Protein AF-A0A496LDL8-F1 (afdb_monomer_lite)

Sequence (62 aa):
VKYANKVPALTSISKEDRIKALQSYKDGSNNNFGMGKVMHLHAKNLSDEDMAAVSEYIESLK

Secondary structure (DSSP, 8-state):
--BTTTB--GGGS-HHHHHHHHHHHHTT---TTS-HHHHHHHHTT--HHHHHHHHHHHHH--

Radius of gyration: 11.39 Å; chains: 1; bounding box: 21×29×23 Å

Structure (mmCIF, N/CA/C/O backbone):
data_AF-A0A496LDL8-F1
#
_entry.id   AF-A0A496LDL8-F1
#
loop_
_atom_site.group_PDB
_atom_site.id
_atom_site.type_symbol
_atom_site.label_atom_id
_atom_site.label_alt_id
_atom_site.label_comp_id
_atom_site.label_asym_id
_atom_site.label_entity_id
_atom_site.label_seq_id
_atom_site.pdbx_PDB_ins_code
_atom_site.Cartn_x
_atom_site.Cartn_y
_atom_site.Cartn_z
_atom_site.occupancy
_atom_site.B_iso_or_equiv
_atom_site.auth_seq_id
_atom_site.auth_comp_id
_atom_site.auth_asym_id
_atom_site.auth_atom_id
_atom_site.pdbx_PDB_model_num
ATOM 1 N N . VAL A 1 1 ? 5.741 -14.194 -7.524 1.00 53.53 1 VAL A N 1
ATOM 2 C CA . VAL A 1 1 ? 6.316 -13.687 -8.798 1.00 53.53 1 VAL A CA 1
ATOM 3 C C . VAL A 1 1 ? 6.685 -12.218 -8.614 1.00 53.53 1 VAL A C 1
ATOM 5 O O . VAL A 1 1 ? 5.850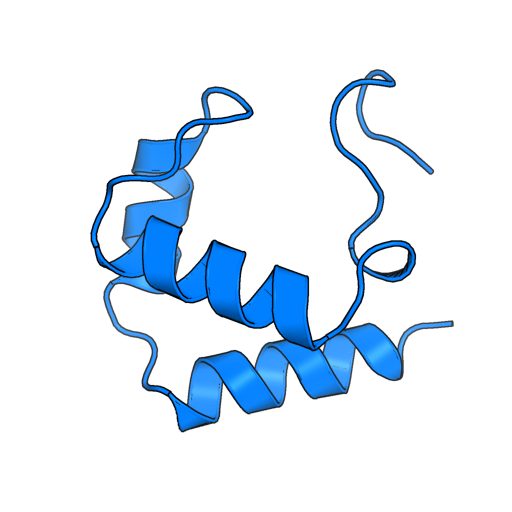 -11.480 -8.114 1.00 53.53 1 VAL A O 1
ATOM 8 N N . LYS A 1 2 ? 7.922 -11.802 -8.924 1.00 63.25 2 LYS A N 1
ATOM 9 C CA . LYS A 1 2 ? 8.359 -10.393 -8.831 1.00 63.25 2 LYS A CA 1
ATOM 10 C C . LYS A 1 2 ? 8.083 -9.684 -10.163 1.00 63.25 2 LYS A C 1
ATOM 12 O O . LYS A 1 2 ? 8.471 -10.219 -11.200 1.00 63.25 2 LYS A O 1
ATOM 17 N N . TYR A 1 3 ? 7.461 -8.502 -10.171 1.00 72.62 3 TYR A N 1
ATOM 18 C CA . TYR A 1 3 ? 7.284 -7.742 -11.420 1.00 72.62 3 TYR A CA 1
ATOM 19 C C . TYR A 1 3 ? 8.640 -7.203 -11.887 1.00 72.62 3 TYR A C 1
ATOM 21 O O . TYR A 1 3 ? 9.335 -6.513 -11.134 1.00 72.62 3 TYR A O 1
ATOM 29 N N . ALA A 1 4 ? 9.035 -7.571 -13.112 1.00 72.75 4 ALA A N 1
ATOM 30 C CA . ALA A 1 4 ? 10.314 -7.213 -13.732 1.00 72.75 4 ALA A CA 1
ATOM 31 C C . ALA A 1 4 ? 11.554 -7.476 -12.844 1.00 72.75 4 ALA A C 1
ATOM 33 O O . ALA A 1 4 ? 12.551 -6.767 -12.958 1.00 72.75 4 ALA A O 1
ATOM 34 N N . ASN A 1 5 ? 11.483 -8.448 -11.919 1.00 74.50 5 ASN A N 1
ATOM 35 C CA . ASN A 1 5 ? 12.477 -8.706 -10.860 1.00 74.50 5 ASN A CA 1
ATOM 36 C C . ASN A 1 5 ? 12.780 -7.524 -9.916 1.00 74.50 5 ASN A C 1
ATOM 38 O O . ASN A 1 5 ? 13.682 -7.626 -9.087 1.00 74.50 5 ASN A O 1
ATOM 42 N N . LYS A 1 6 ? 12.022 -6.428 -10.002 1.00 80.44 6 LYS A N 1
ATOM 43 C CA . LYS A 1 6 ? 12.258 -5.188 -9.250 1.00 80.44 6 LYS A CA 1
ATOM 44 C C . LYS A 1 6 ? 11.234 -4.962 -8.148 1.00 80.44 6 LYS A C 1
ATOM 46 O O . LYS A 1 6 ? 11.594 -4.424 -7.110 1.00 80.44 6 LYS A O 1
ATOM 51 N N . VAL A 1 7 ? 9.991 -5.400 -8.347 1.00 86.69 7 VAL A N 1
ATOM 52 C CA . VAL A 1 7 ? 8.922 -5.231 -7.353 1.00 86.69 7 VAL A CA 1
ATOM 53 C C . VAL A 1 7 ? 8.623 -6.582 -6.699 1.00 86.69 7 VAL A C 1
ATOM 55 O O . VAL A 1 7 ? 8.262 -7.527 -7.414 1.00 86.69 7 VAL A O 1
ATOM 58 N N . PRO A 1 8 ? 8.799 -6.721 -5.372 1.00 89.25 8 PRO A N 1
ATOM 59 C CA . PRO A 1 8 ? 8.436 -7.941 -4.660 1.00 89.25 8 PRO A CA 1
ATOM 60 C C . PRO A 1 8 ? 6.927 -8.206 -4.734 1.00 89.25 8 PRO A C 1
ATOM 62 O O . PRO A 1 8 ? 6.125 -7.283 -4.856 1.00 89.25 8 PRO A O 1
ATOM 65 N N . ALA A 1 9 ? 6.534 -9.479 -4.659 1.00 91.69 9 ALA A N 1
ATOM 66 C CA . ALA A 1 9 ? 5.121 -9.825 -4.532 1.00 91.69 9 ALA A CA 1
ATOM 67 C C . ALA A 1 9 ? 4.606 -9.334 -3.172 1.00 91.69 9 ALA A C 1
ATOM 69 O O . ALA A 1 9 ? 5.309 -9.483 -2.173 1.00 91.69 9 ALA A O 1
ATOM 70 N N . LEU A 1 10 ? 3.384 -8.804 -3.104 1.00 93.00 10 LEU A N 1
ATOM 71 C CA . LEU A 1 10 ? 2.837 -8.280 -1.845 1.00 93.00 10 LEU A CA 1
ATOM 72 C C . LEU A 1 10 ? 2.697 -9.365 -0.761 1.00 93.00 10 LEU A C 1
ATOM 74 O O . LEU A 1 10 ? 2.873 -9.078 0.419 1.00 93.00 10 LEU A O 1
ATOM 78 N N . THR A 1 11 ? 2.467 -10.619 -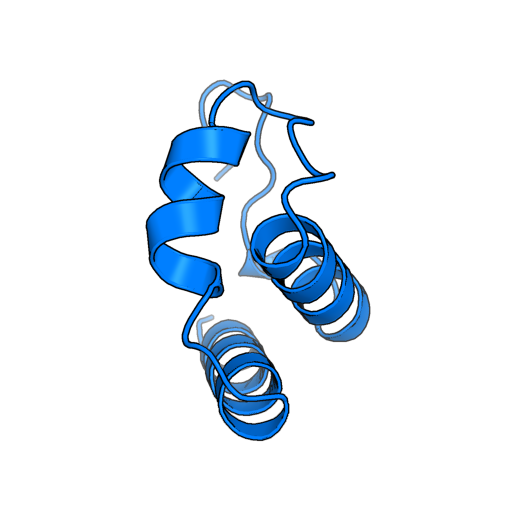1.158 1.00 94.31 11 THR A N 1
ATOM 79 C CA . THR A 1 11 ? 2.437 -11.793 -0.265 1.00 94.31 11 THR A CA 1
ATOM 80 C C . THR A 1 11 ? 3.817 -12.189 0.274 1.00 94.31 11 THR A C 1
ATOM 82 O O . THR A 1 11 ? 3.911 -12.982 1.199 1.00 94.31 11 THR A O 1
ATOM 85 N N . SER A 1 12 ? 4.904 -11.637 -0.281 1.00 92.69 12 SER A N 1
ATOM 86 C CA . SER A 1 12 ? 6.281 -11.854 0.199 1.00 92.69 12 SER A CA 1
ATOM 87 C C . SER A 1 12 ? 6.808 -10.731 1.101 1.00 92.69 12 SER A C 1
ATOM 89 O O . SER A 1 12 ? 7.975 -10.754 1.485 1.00 92.69 12 SER A O 1
ATOM 91 N N . ILE A 1 13 ? 5.972 -9.736 1.405 1.00 93.06 13 ILE A N 1
ATOM 92 C CA . ILE A 1 13 ? 6.280 -8.593 2.270 1.00 93.06 13 ILE A CA 1
ATOM 93 C C . ILE A 1 13 ? 5.462 -8.745 3.552 1.00 93.06 13 ILE A C 1
ATOM 95 O O . ILE A 1 13 ? 4.295 -9.136 3.485 1.00 93.06 13 ILE A O 1
ATOM 99 N N . SER A 1 14 ? 6.050 -8.412 4.703 1.00 95.31 14 SER A N 1
ATOM 100 C CA . SER A 1 14 ? 5.344 -8.472 5.984 1.00 95.31 14 SER A CA 1
ATOM 101 C C . SER A 1 14 ? 4.121 -7.544 5.999 1.00 95.31 14 SER A C 1
ATOM 103 O O . SER A 1 14 ? 4.109 -6.488 5.358 1.00 95.31 14 SER A O 1
ATOM 105 N N . LYS A 1 15 ? 3.088 -7.905 6.770 1.00 95.81 15 LYS A N 1
ATOM 106 C CA . LYS A 1 15 ? 1.914 -7.043 6.982 1.00 95.81 15 LYS A CA 1
ATOM 107 C C . LYS A 1 15 ? 2.309 -5.639 7.452 1.00 95.81 15 LYS A C 1
ATOM 109 O O . LYS A 1 15 ? 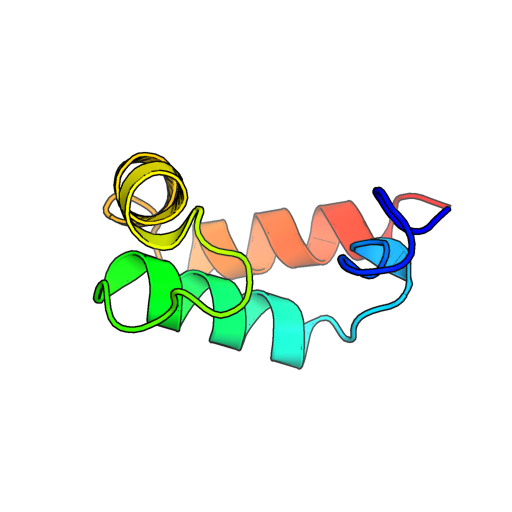1.765 -4.658 6.952 1.00 95.81 15 LYS A O 1
ATOM 114 N N . GLU A 1 16 ? 3.266 -5.545 8.373 1.00 96.44 16 GLU A N 1
ATOM 115 C CA . GLU A 1 16 ? 3.755 -4.274 8.913 1.00 96.44 16 GLU A CA 1
ATOM 116 C C . GLU A 1 16 ? 4.400 -3.402 7.826 1.00 96.44 16 GLU A C 1
ATOM 118 O O . GLU A 1 16 ? 4.077 -2.220 7.704 1.00 96.44 16 GLU A O 1
ATOM 123 N N . ASP A 1 17 ? 5.252 -3.986 6.983 1.00 96.50 17 ASP A N 1
ATOM 124 C CA . ASP A 1 17 ? 5.910 -3.253 5.901 1.00 96.50 17 ASP A CA 1
ATOM 125 C C . ASP A 1 17 ? 4.922 -2.826 4.810 1.00 96.50 17 ASP A C 1
ATOM 127 O O . ASP A 1 17 ? 5.077 -1.749 4.231 1.00 96.50 17 ASP A O 1
ATOM 131 N N . ARG A 1 18 ? 3.868 -3.615 4.550 1.00 96.56 18 ARG A N 1
ATOM 132 C CA . ARG A 1 18 ? 2.775 -3.202 3.652 1.00 96.56 18 ARG A CA 1
ATOM 133 C C . ARG A 1 18 ? 2.034 -1.984 4.195 1.00 96.56 18 ARG A C 1
ATOM 135 O O . ARG A 1 18 ? 1.795 -1.047 3.438 1.00 96.56 18 ARG A O 1
ATOM 142 N N . ILE A 1 19 ? 1.721 -1.961 5.492 1.00 98.00 19 ILE A N 1
ATOM 143 C CA . ILE A 1 19 ? 1.062 -0.813 6.131 1.00 98.00 19 ILE A CA 1
ATOM 144 C C . ILE A 1 19 ? 1.961 0.428 6.061 1.00 98.00 19 ILE A C 1
ATOM 146 O O . ILE A 1 19 ? 1.504 1.476 5.608 1.00 98.00 19 ILE A O 1
ATOM 150 N N . LYS A 1 20 ? 3.253 0.309 6.399 1.00 97.88 20 LYS A N 1
ATOM 151 C CA . LYS A 1 20 ? 4.222 1.415 6.265 1.00 97.88 20 LYS A CA 1
ATOM 152 C C . LYS A 1 20 ? 4.328 1.918 4.823 1.00 97.88 20 LYS A C 1
ATOM 154 O O . LYS A 1 20 ? 4.400 3.123 4.574 1.00 97.88 20 LYS A O 1
ATOM 159 N N . ALA A 1 21 ? 4.313 1.011 3.846 1.00 96.94 21 ALA A N 1
ATOM 160 C CA . ALA A 1 21 ? 4.305 1.383 2.436 1.00 96.94 21 ALA A CA 1
ATOM 161 C C . ALA A 1 21 ? 3.028 2.154 2.058 1.00 96.94 21 ALA A C 1
ATOM 163 O O . ALA A 1 21 ? 3.119 3.175 1.387 1.00 96.94 21 ALA A O 1
ATOM 164 N N . LEU A 1 22 ? 1.850 1.720 2.516 1.00 97.69 22 LEU A N 1
ATOM 165 C CA . LEU A 1 22 ? 0.585 2.420 2.266 1.00 97.69 22 LEU A CA 1
ATOM 166 C C . LE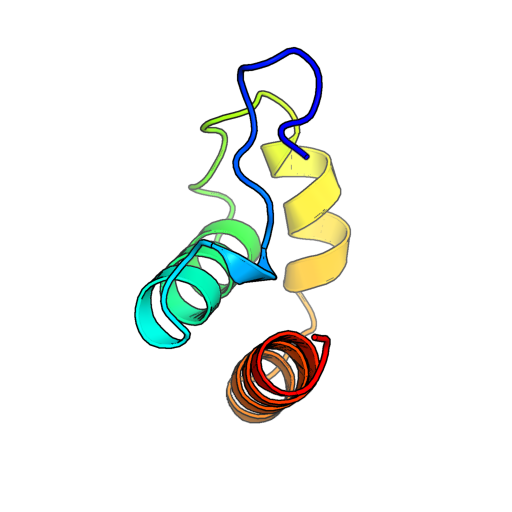U A 1 22 ? 0.549 3.807 2.920 1.00 97.69 22 LEU A C 1
ATOM 168 O O . LEU A 1 22 ? 0.159 4.768 2.260 1.00 97.69 22 LEU A O 1
ATOM 172 N N . GLN A 1 23 ? 1.029 3.937 4.159 1.00 98.25 23 GLN A N 1
ATOM 173 C CA . GLN A 1 23 ? 1.153 5.224 4.854 1.00 98.25 23 GLN A CA 1
ATOM 174 C C . GLN A 1 23 ? 2.075 6.187 4.094 1.00 98.25 23 GLN A C 1
ATOM 176 O O . GLN A 1 23 ? 1.706 7.332 3.844 1.00 98.25 23 GLN A O 1
ATOM 181 N N . SER A 1 24 ? 3.224 5.693 3.631 1.00 98.12 24 SER A N 1
ATOM 182 C CA . SER A 1 24 ? 4.172 6.487 2.836 1.00 98.12 24 SER A CA 1
ATOM 183 C C . SER A 1 24 ? 3.704 6.765 1.396 1.00 98.12 24 SER A C 1
ATOM 185 O O . SER A 1 24 ? 4.162 7.700 0.744 1.00 98.12 24 SER A O 1
ATOM 187 N N . TYR A 1 25 ? 2.760 5.992 0.853 1.00 98.00 25 TYR A N 1
ATOM 188 C CA . TYR A 1 25 ? 2.048 6.394 -0.363 1.00 98.00 25 TYR A CA 1
ATOM 189 C C . TYR A 1 25 ? 0.980 7.447 -0.062 1.00 98.00 25 TYR A C 1
ATOM 191 O O . TYR A 1 25 ? 0.819 8.384 -0.842 1.00 98.00 25 TYR A O 1
ATOM 199 N N . LYS A 1 26 ? 0.272 7.335 1.065 1.00 98.19 26 LYS A N 1
ATOM 200 C CA . LYS A 1 26 ? -0.742 8.301 1.507 1.00 98.19 26 LYS A CA 1
ATOM 201 C C . LYS A 1 26 ? -0.141 9.684 1.755 1.00 98.19 26 LYS A C 1
ATOM 203 O O . LYS A 1 26 ? -0.732 10.663 1.313 1.00 98.19 26 LYS A O 1
ATOM 208 N N . ASP A 1 27 ? 1.037 9.773 2.369 1.00 97.19 27 ASP A N 1
ATOM 209 C CA . ASP A 1 27 ? 1.756 11.046 2.554 1.00 97.19 27 ASP A CA 1
ATOM 210 C C . ASP A 1 27 ? 2.492 11.538 1.286 1.00 97.19 27 ASP A C 1
ATOM 212 O O . ASP A 1 27 ? 2.869 12.706 1.196 1.00 97.19 27 ASP A O 1
ATOM 216 N N . GLY A 1 28 ? 2.645 10.671 0.279 1.00 96.88 28 GLY A N 1
ATOM 217 C CA . GLY A 1 28 ? 3.277 10.987 -1.003 1.00 96.88 28 GLY A CA 1
ATOM 218 C C . GLY A 1 28 ? 4.809 10.884 -1.021 1.00 96.88 28 GLY A C 1
ATOM 219 O O . GLY A 1 28 ? 5.421 11.256 -2.023 1.00 96.88 28 GLY A O 1
ATOM 220 N N . SER A 1 29 ? 5.439 10.374 0.039 1.00 97.44 29 SER A N 1
ATOM 221 C CA . SER A 1 29 ? 6.898 10.239 0.166 1.00 97.44 29 SER A CA 1
ATOM 222 C C . SER A 1 29 ? 7.472 9.010 -0.547 1.00 97.44 29 SER A C 1
ATOM 224 O O . SER A 1 29 ? 8.631 9.017 -0.969 1.00 97.44 29 SER A O 1
ATOM 226 N N . ASN A 1 30 ? 6.682 7.949 -0.729 1.00 96.56 30 ASN A N 1
ATOM 227 C CA . ASN A 1 30 ? 7.168 6.698 -1.305 1.00 96.56 30 ASN A CA 1
ATOM 228 C C . ASN A 1 30 ? 7.129 6.702 -2.835 1.00 96.56 30 ASN A C 1
ATOM 230 O O . ASN A 1 30 ? 6.068 6.733 -3.458 1.00 96.56 30 ASN A O 1
ATOM 234 N N . ASN A 1 31 ? 8.308 6.586 -3.450 1.00 96.06 31 ASN A N 1
ATOM 235 C CA . ASN A 1 31 ? 8.470 6.438 -4.896 1.00 96.06 31 ASN A CA 1
ATOM 236 C C . ASN A 1 31 ? 9.479 5.338 -5.274 1.00 96.06 31 ASN A C 1
ATOM 238 O O . ASN A 1 31 ? 10.071 5.381 -6.353 1.00 96.06 31 ASN A O 1
ATOM 242 N N . ASN A 1 32 ? 9.666 4.333 -4.411 1.00 91.50 32 ASN A N 1
ATOM 243 C CA . ASN A 1 32 ? 10.728 3.321 -4.547 1.00 91.50 32 ASN A CA 1
ATOM 244 C C . ASN A 1 32 ? 10.710 2.561 -5.888 1.00 91.50 32 ASN A C 1
ATOM 246 O O . ASN A 1 32 ? 11.736 2.040 -6.319 1.00 91.50 32 ASN A O 1
ATOM 250 N N . PHE A 1 33 ? 9.560 2.524 -6.568 1.00 90.31 33 PHE A N 1
ATOM 251 C CA . PHE A 1 33 ? 9.375 1.831 -7.846 1.00 90.31 33 PHE A CA 1
ATOM 252 C C . PHE A 1 33 ? 8.897 2.748 -8.985 1.00 90.31 33 PHE A C 1
ATOM 254 O O . PHE A 1 33 ? 8.365 2.263 -9.979 1.00 90.31 33 PHE A O 1
ATOM 261 N N . GLY A 1 34 ? 9.041 4.072 -8.849 1.00 92.12 34 GLY A N 1
ATOM 262 C CA . GLY A 1 34 ? 8.678 5.048 -9.891 1.00 92.12 34 GLY A CA 1
ATOM 263 C C . GLY A 1 34 ? 7.174 5.294 -10.078 1.00 92.12 34 GLY A C 1
ATOM 264 O O . GLY A 1 34 ? 6.789 6.135 -10.886 1.00 92.12 34 GLY A O 1
ATOM 265 N N . MET A 1 35 ? 6.325 4.595 -9.319 1.00 91.62 35 MET A N 1
ATOM 266 C CA . MET A 1 35 ? 4.859 4.694 -9.376 1.00 91.62 35 MET A CA 1
ATOM 267 C C . MET A 1 35 ? 4.256 5.400 -8.151 1.00 91.62 35 MET A C 1
ATOM 269 O O . MET A 1 35 ? 3.055 5.294 -7.908 1.00 91.62 35 MET A O 1
ATOM 273 N N . GLY A 1 36 ? 5.063 6.141 -7.383 1.00 95.44 36 GLY A N 1
ATOM 274 C CA . GLY A 1 36 ? 4.633 6.780 -6.134 1.00 95.44 36 GLY A CA 1
ATOM 275 C C . GLY A 1 36 ? 3.440 7.717 -6.303 1.00 95.44 36 GLY A C 1
ATOM 276 O O . GLY A 1 36 ? 2.477 7.637 -5.550 1.00 95.44 36 GLY A O 1
ATOM 277 N N . LYS A 1 37 ? 3.437 8.535 -7.365 1.00 96.81 37 LYS A N 1
ATOM 278 C CA . LYS A 1 37 ? 2.321 9.449 -7.673 1.00 96.81 37 LYS A CA 1
ATOM 279 C C . LYS A 1 37 ? 1.011 8.716 -7.966 1.00 96.81 37 LYS A C 1
ATOM 281 O O . LYS A 1 37 ? -0.047 9.186 -7.567 1.00 96.81 37 LYS A O 1
ATOM 286 N N . VAL A 1 38 ? 1.079 7.575 -8.653 1.00 95.44 38 VAL A N 1
ATOM 287 C CA . VAL A 1 38 ? -0.105 6.756 -8.957 1.00 95.44 38 VAL A CA 1
ATOM 288 C C . VAL A 1 38 ? -0.617 6.101 -7.678 1.00 95.44 38 VAL A C 1
ATOM 290 O O . VAL A 1 38 ? -1.799 6.201 -7.368 1.00 95.44 38 VAL A O 1
ATOM 293 N N . MET A 1 39 ? 0.279 5.513 -6.884 1.00 96.38 39 MET A N 1
ATOM 294 C CA . MET A 1 39 ? -0.090 4.903 -5.606 1.00 96.38 39 MET A CA 1
ATOM 295 C C . MET A 1 39 ? -0.646 5.920 -4.607 1.00 96.38 39 MET A C 1
ATOM 297 O O . MET A 1 39 ? -1.598 5.603 -3.902 1.00 96.38 39 MET A O 1
ATOM 301 N N . HIS A 1 40 ? -0.136 7.153 -4.595 1.00 98.06 40 HIS A N 1
ATOM 302 C CA . HIS A 1 40 ? -0.680 8.232 -3.774 1.00 98.06 40 HIS A CA 1
ATOM 303 C C . HIS A 1 40 ? -2.153 8.519 -4.093 1.00 98.06 40 HIS A C 1
ATOM 305 O O . HIS A 1 40 ? -2.955 8.683 -3.179 1.00 98.06 40 HIS A O 1
ATOM 311 N N . LEU A 1 41 ? -2.557 8.501 -5.371 1.00 96.88 41 LEU A N 1
ATOM 312 C CA . LEU A 1 41 ? -3.965 8.694 -5.751 1.00 96.88 41 LEU A CA 1
ATOM 313 C C . LEU A 1 41 ? -4.890 7.613 -5.178 1.00 96.88 41 LEU A C 1
ATOM 315 O O . LEU A 1 41 ? -6.046 7.916 -4.885 1.00 96.88 41 LEU A O 1
ATOM 319 N N . HIS A 1 42 ? -4.384 6.391 -5.002 1.00 95.38 42 HIS A N 1
ATOM 320 C CA . HIS A 1 42 ? -5.118 5.286 -4.389 1.00 95.38 42 HIS A CA 1
ATOM 321 C C . HIS A 1 42 ? -5.067 5.325 -2.855 1.00 95.38 42 HIS A C 1
ATOM 323 O O . HIS A 1 42 ? -6.064 5.028 -2.207 1.00 95.38 42 HIS A O 1
ATOM 329 N N . ALA A 1 43 ? -3.931 5.715 -2.270 1.00 97.00 43 ALA A N 1
ATOM 330 C CA . ALA A 1 43 ? -3.703 5.670 -0.827 1.00 97.00 43 ALA A CA 1
ATOM 331 C C . ALA A 1 43 ? -4.219 6.905 -0.071 1.00 97.00 43 ALA A C 1
ATOM 333 O O . ALA A 1 43 ? -4.548 6.799 1.108 1.00 97.00 43 ALA A O 1
ATOM 334 N N . LYS A 1 44 ? -4.321 8.072 -0.727 1.00 96.88 44 LYS A N 1
ATOM 335 C CA . LYS A 1 44 ? -4.647 9.359 -0.079 1.00 96.88 44 LYS A CA 1
ATOM 336 C C . LYS A 1 44 ? -5.950 9.362 0.731 1.00 96.88 44 LYS A C 1
ATOM 338 O O . LYS A 1 44 ? -6.062 10.121 1.686 1.00 96.88 44 LYS A O 1
ATOM 343 N N . ASN A 1 45 ? -6.913 8.517 0.357 1.00 96.31 45 ASN A N 1
ATOM 344 C CA . ASN A 1 45 ? -8.234 8.448 0.984 1.00 96.31 45 ASN A CA 1
ATOM 345 C C . ASN A 1 45 ? -8.415 7.230 1.904 1.00 96.31 45 ASN A C 1
ATOM 347 O O . ASN A 1 45 ? -9.501 7.067 2.447 1.00 96.31 45 ASN A O 1
ATOM 351 N N . LEU A 1 46 ? -7.398 6.377 2.068 1.00 97.31 46 LEU A N 1
ATOM 352 C CA . LEU A 1 46 ? -7.494 5.205 2.941 1.00 97.31 46 LEU A CA 1
ATOM 353 C C . LEU A 1 46 ? -7.389 5.633 4.404 1.00 97.31 46 LEU A C 1
ATOM 355 O O . LEU A 1 46 ? -6.478 6.391 4.758 1.00 97.31 46 LEU A O 1
ATOM 359 N N . SER A 1 47 ? -8.279 5.141 5.262 1.00 98.00 47 SER A N 1
ATOM 360 C CA . SER A 1 47 ? -8.089 5.228 6.713 1.00 98.00 47 SER A CA 1
ATOM 361 C C . SER A 1 47 ? -7.005 4.250 7.190 1.00 98.00 47 SER A C 1
ATOM 363 O O . SER A 1 47 ? -6.497 3.428 6.421 1.00 98.00 47 SER A O 1
ATOM 365 N N . ASP A 1 48 ? -6.620 4.339 8.463 1.00 97.06 48 ASP A N 1
ATOM 366 C CA . ASP A 1 48 ? -5.676 3.379 9.045 1.00 97.06 48 ASP A CA 1
ATOM 367 C C . ASP A 1 48 ? -6.293 1.971 9.110 1.00 97.06 48 ASP A C 1
ATOM 369 O O . ASP A 1 48 ? -5.610 0.977 8.847 1.00 97.06 48 ASP A O 1
ATOM 373 N N . GLU A 1 49 ? -7.604 1.887 9.352 1.00 97.88 49 GLU A N 1
ATOM 374 C CA . GLU A 1 49 ? -8.378 0.648 9.290 1.00 97.88 49 GLU A CA 1
ATOM 375 C C . GLU A 1 49 ? -8.411 0.065 7.874 1.00 97.88 49 GLU A C 1
ATOM 377 O O . GLU A 1 49 ? -8.199 -1.139 7.718 1.00 97.88 49 GLU A O 1
ATOM 382 N N . ASP A 1 50 ? -8.597 0.892 6.837 1.00 98.31 50 ASP A N 1
ATOM 383 C CA . ASP A 1 50 ? -8.559 0.431 5.443 1.00 98.31 50 ASP A CA 1
ATOM 384 C C . ASP A 1 50 ? -7.187 -0.164 5.093 1.00 98.31 50 ASP A C 1
ATOM 386 O O . ASP A 1 50 ? -7.092 -1.241 4.499 1.00 98.31 50 ASP A O 1
ATOM 390 N N . MET A 1 51 ? -6.100 0.511 5.487 1.00 98.00 51 MET A N 1
ATOM 391 C CA . MET A 1 51 ? -4.734 0.036 5.239 1.00 98.00 51 MET A CA 1
ATOM 392 C C . MET A 1 51 ? -4.447 -1.284 5.967 1.00 98.00 51 MET A C 1
ATOM 394 O O . MET A 1 51 ? -3.787 -2.174 5.410 1.00 98.00 51 MET A O 1
ATOM 398 N N . ALA A 1 52 ? -4.969 -1.441 7.187 1.00 97.75 52 ALA A N 1
ATOM 399 C CA . ALA A 1 52 ? -4.889 -2.686 7.938 1.00 97.75 52 ALA A CA 1
ATOM 400 C C . ALA A 1 52 ? -5.710 -3.805 7.278 1.00 97.75 52 ALA A C 1
ATOM 402 O O . ALA A 1 52 ? -5.194 -4.914 7.136 1.00 97.75 52 ALA A O 1
ATOM 403 N N . ALA A 1 53 ? -6.936 -3.520 6.828 1.00 98.06 53 ALA A N 1
ATOM 404 C CA . ALA A 1 53 ? -7.829 -4.484 6.185 1.00 98.06 53 ALA A CA 1
ATOM 405 C C . ALA A 1 53 ? -7.283 -4.979 4.838 1.00 98.06 53 ALA A C 1
ATOM 407 O O . ALA A 1 53 ? -7.259 -6.183 4.587 1.00 98.06 53 ALA A O 1
ATOM 408 N N . VAL A 1 54 ? -6.763 -4.078 3.998 1.00 96.44 54 VAL A N 1
ATOM 409 C CA . VAL A 1 54 ? -6.080 -4.446 2.745 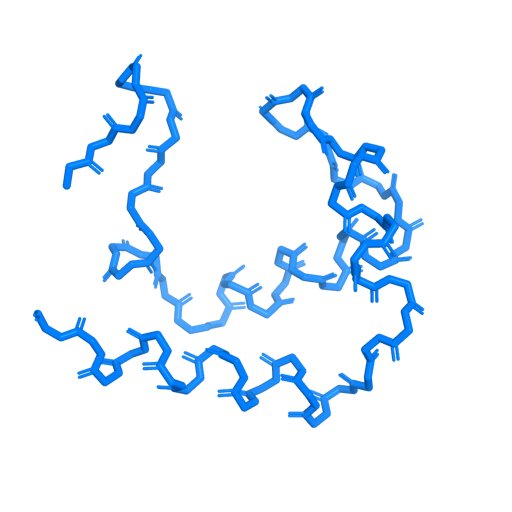1.00 96.44 54 VAL A CA 1
ATOM 410 C C . VAL A 1 54 ? -4.877 -5.338 3.038 1.00 96.44 54 VAL A C 1
ATOM 412 O O . VAL A 1 54 ? -4.678 -6.360 2.382 1.00 96.44 54 VAL A O 1
ATOM 415 N N . SER A 1 55 ? -4.079 -4.978 4.044 1.00 96.81 55 SER A N 1
ATOM 416 C CA . SER A 1 55 ? -2.894 -5.754 4.406 1.00 96.81 55 SER A CA 1
ATOM 417 C C . SER A 1 55 ? -3.252 -7.114 5.008 1.00 96.81 55 SER A C 1
ATOM 419 O O . SER A 1 55 ? -2.534 -8.075 4.755 1.00 96.81 55 SER A O 1
ATOM 421 N N . GLU A 1 56 ? -4.346 -7.225 5.761 1.00 96.56 56 GLU A N 1
ATOM 422 C CA . GLU A 1 56 ? -4.876 -8.501 6.256 1.00 96.56 56 GLU A CA 1
ATOM 423 C C . GLU A 1 56 ? -5.355 -9.385 5.101 1.00 96.56 56 GLU A C 1
ATOM 425 O O . GLU A 1 56 ? -4.995 -10.556 5.017 1.00 96.56 56 GLU A O 1
ATOM 430 N N . TYR A 1 57 ? -6.099 -8.807 4.155 1.00 97.12 57 TYR A N 1
ATOM 431 C CA . TYR A 1 57 ? -6.564 -9.533 2.980 1.00 97.12 57 TYR A CA 1
ATOM 432 C C . TYR A 1 57 ? -5.395 -10.109 2.178 1.00 97.12 57 TYR A C 1
ATOM 434 O O . TYR A 1 57 ? -5.411 -11.293 1.853 1.00 97.12 57 TYR A O 1
ATOM 442 N N . ILE A 1 58 ? -4.347 -9.322 1.918 1.00 96.06 58 ILE A N 1
ATOM 443 C CA . ILE A 1 58 ? -3.158 -9.805 1.198 1.00 96.06 58 ILE A CA 1
ATOM 444 C C . ILE A 1 58 ? -2.479 -10.964 1.942 1.00 96.06 58 ILE A C 1
ATOM 446 O O . ILE A 1 58 ? -1.997 -11.883 1.290 1.00 96.06 58 ILE A O 1
ATOM 450 N N . GLU A 1 59 ? -2.463 -10.959 3.278 1.00 93.12 59 GLU A N 1
ATOM 451 C CA . GLU A 1 59 ? -1.913 -12.072 4.069 1.00 93.12 59 GLU A CA 1
ATOM 452 C C . GLU A 1 59 ? -2.690 -13.380 3.852 1.00 93.12 59 GLU A C 1
ATOM 454 O O . GLU A 1 59 ? -2.119 -14.468 3.883 1.00 93.12 59 GLU A O 1
ATOM 459 N N . SER A 1 60 ? -3.995 -13.277 3.587 1.00 95.44 60 SER A N 1
ATOM 460 C CA . SER A 1 60 ? -4.855 -14.431 3.312 1.00 95.44 60 SER A CA 1
ATOM 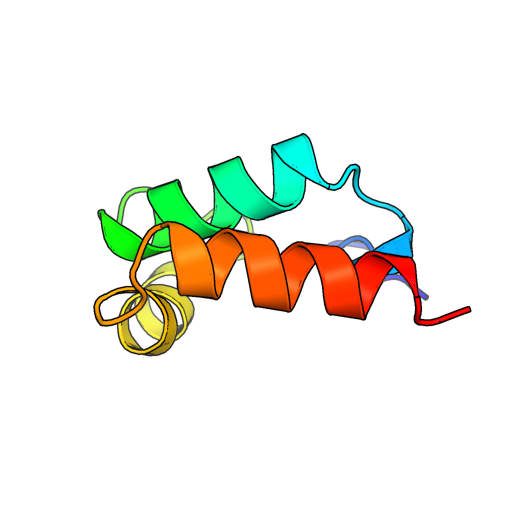461 C C . SER A 1 60 ? -4.704 -15.002 1.893 1.00 95.44 60 SER A C 1
ATOM 463 O O . SER A 1 60 ? -5.095 -16.146 1.653 1.00 95.44 60 SER A O 1
ATOM 465 N N . LEU A 1 61 ? -4.131 -14.234 0.957 1.00 92.56 61 LEU A N 1
ATOM 466 C CA . LEU A 1 61 ? -3.910 -14.652 -0.428 1.00 92.56 61 LEU A CA 1
ATOM 467 C C . LEU A 1 61 ? -2.689 -15.578 -0.498 1.00 92.56 61 LEU A C 1
ATOM 469 O O . LEU A 1 61 ? -1.549 -15.117 -0.543 1.00 92.56 61 LEU A O 1
ATOM 473 N N . LYS A 1 62 ? -2.930 -16.889 -0.491 1.00 70.88 62 LYS A N 1
ATOM 474 C CA . LYS A 1 62 ? -1.899 -17.914 -0.711 1.00 70.88 62 LYS A CA 1
ATOM 475 C C . LYS A 1 62 ? -1.689 -18.195 -2.193 1.00 70.88 62 LYS A C 1
ATOM 477 O O . LYS A 1 62 ? -2.706 -18.326 -2.909 1.00 70.88 62 LYS A O 1
#

Foldseek 3Di:
DADVVQRDDLLVDALVVQLVQLVCLLVLNDCSPVCSVVSNVVSVPADSVNSSVVSVVSPVVD

pLDDT: mean 92.79, std 9.0, range [53.53, 98.31]